Protein AF-A0A7W5KCJ2-F1 (afdb_monomer)

Sequence (38 aa):
MVVIGPIRVGEGAVIGAGSAVLRDAPPGAVVAQSRAHP

Nearest PDB structures (foldseek):
  5vmk-assembly1_A  TM=9.416E-01  e=1.733E-01  Acinetobacter baumannii
  5vmk-assembly1_B  TM=9.499E-01  e=1.855E-01  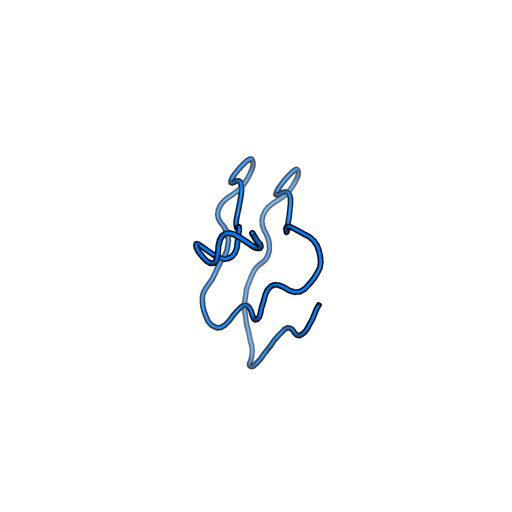Acinetobacter baumannii
  3f1x-assembly1_A  TM=8.306E-01  e=2.274E-01  Phocaeicola vulgatus ATCC 8482
  4aaw-assembly1_A  TM=9.081E-01  e=4.482E-01  Streptococcus pneumoniae
  5vmk-assembly1_C  TM=8.377E-01  e=6.735E-01  Acinetobacter baumannii

Solvent-accessible surface area (backbone atoms only — not comparable to full-atom values): 2484 Å² total; per-residue (Å²): 101,48,78,53,78,99,64,52,76,28,68,78,42,43,73,36,84,72,20,76,43,77,64,66,39,55,61,61,36,77,48,66,63,89,75,79,78,137

Secondary structure (DSSP, 8-state):
-EE-SS--B-TT-EEPTT-EE-S-B-TT-EE-------

pLDDT: mean 91.99, std 8.34, range [66.5, 98.62]

Structure (mmCIF, N/CA/C/O backbone):
data_AF-A0A7W5KCJ2-F1
#
_entry.id   AF-A0A7W5KCJ2-F1
#
loop_
_atom_site.group_PDB
_atom_site.id
_atom_site.type_symbol
_atom_site.label_atom_id
_atom_site.label_alt_id
_atom_site.label_comp_id
_atom_site.label_asym_id
_atom_site.label_entity_id
_atom_site.label_seq_id
_atom_site.pdbx_PDB_ins_code
_atom_site.Cartn_x
_atom_site.Cartn_y
_atom_site.Cartn_z
_atom_site.occupancy
_atom_site.B_iso_or_equiv
_atom_site.auth_seq_id
_atom_site.auth_comp_id
_atom_site.auth_asym_id
_atom_site.auth_atom_id
_atom_site.pdbx_PDB_model_num
ATOM 1 N N . MET A 1 1 ? 3.209 4.906 -8.351 1.00 86.44 1 MET A N 1
ATOM 2 C CA . MET A 1 1 ? 2.863 3.729 -7.530 1.00 86.44 1 MET A CA 1
ATOM 3 C C . MET A 1 1 ? 2.852 2.537 -8.456 1.00 86.44 1 MET A C 1
ATOM 5 O O . MET A 1 1 ? 2.284 2.662 -9.535 1.00 86.44 1 MET A O 1
ATOM 9 N N . VAL A 1 2 ? 3.479 1.433 -8.062 1.00 93.38 2 VAL A N 1
ATOM 10 C CA . VAL A 1 2 ? 3.434 0.175 -8.821 1.00 93.38 2 VAL A CA 1
ATOM 11 C C . VAL A 1 2 ? 2.982 -0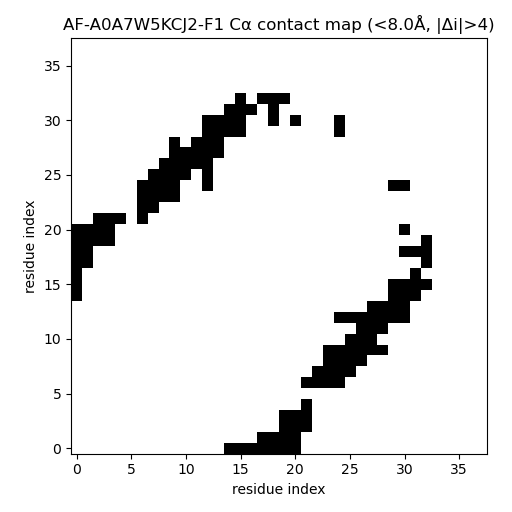.938 -7.883 1.00 93.38 2 VAL A C 1
ATOM 13 O O . VAL A 1 2 ? 3.484 -1.041 -6.766 1.00 93.38 2 VAL A O 1
ATOM 16 N N . VAL A 1 3 ? 2.033 -1.752 -8.336 1.00 93.75 3 VAL A N 1
ATOM 17 C CA . VAL A 1 3 ? 1.535 -2.935 -7.625 1.00 93.75 3 VAL A CA 1
ATOM 18 C C . VAL A 1 3 ? 1.921 -4.167 -8.437 1.00 93.75 3 VAL A C 1
ATOM 20 O O . VAL A 1 3 ? 1.662 -4.201 -9.639 1.00 93.75 3 VAL A O 1
ATOM 23 N N . ILE A 1 4 ? 2.579 -5.143 -7.805 1.00 93.69 4 ILE A N 1
ATOM 24 C CA . ILE A 1 4 ? 3.156 -6.304 -8.496 1.00 93.69 4 ILE A CA 1
ATOM 25 C C . ILE A 1 4 ? 2.595 -7.605 -7.913 1.00 93.69 4 ILE A C 1
ATOM 27 O O . ILE A 1 4 ? 2.783 -7.892 -6.734 1.00 93.69 4 ILE A O 1
ATOM 31 N N . GLY A 1 5 ? 1.979 -8.416 -8.781 1.00 90.56 5 GLY A N 1
ATOM 32 C CA . GLY A 1 5 ? 1.456 -9.752 -8.476 1.00 90.56 5 GLY A CA 1
ATOM 33 C C . GLY A 1 5 ? -0.035 -9.784 -8.110 1.00 90.56 5 GLY A C 1
ATOM 34 O O . GLY A 1 5 ? -0.685 -8.737 -8.050 1.00 90.56 5 GLY A O 1
ATOM 35 N N . PRO A 1 6 ? -0.595 -10.985 -7.866 1.00 93.75 6 PRO A N 1
ATOM 36 C CA . PRO A 1 6 ? -1.894 -11.112 -7.224 1.00 93.75 6 PRO A CA 1
ATOM 37 C C . PRO A 1 6 ? -1.737 -10.762 -5.741 1.00 93.75 6 PRO A C 1
ATOM 39 O O . PRO A 1 6 ? -1.282 -11.587 -4.952 1.00 93.75 6 PRO A O 1
ATOM 42 N N . ILE A 1 7 ? -2.098 -9.533 -5.374 1.00 96.31 7 ILE A N 1
ATOM 43 C CA . ILE A 1 7 ? -2.089 -9.076 -3.981 1.00 96.31 7 ILE A CA 1
ATOM 44 C C . ILE A 1 7 ? -3.447 -8.513 -3.575 1.00 96.31 7 ILE A C 1
ATOM 46 O O . ILE A 1 7 ? -4.240 -8.070 -4.412 1.00 96.31 7 ILE A O 1
ATOM 50 N N . ARG A 1 8 ? -3.700 -8.500 -2.271 1.00 97.50 8 ARG A N 1
ATOM 51 C CA . ARG A 1 8 ? -4.885 -7.907 -1.656 1.00 97.50 8 ARG A CA 1
ATOM 52 C C . ARG A 1 8 ? -4.533 -6.557 -1.054 1.00 97.50 8 ARG A C 1
ATOM 54 O O . ARG A 1 8 ? -3.593 -6.439 -0.270 1.00 97.50 8 ARG A O 1
ATOM 61 N N . VAL A 1 9 ? -5.325 -5.549 -1.400 1.00 96.56 9 VAL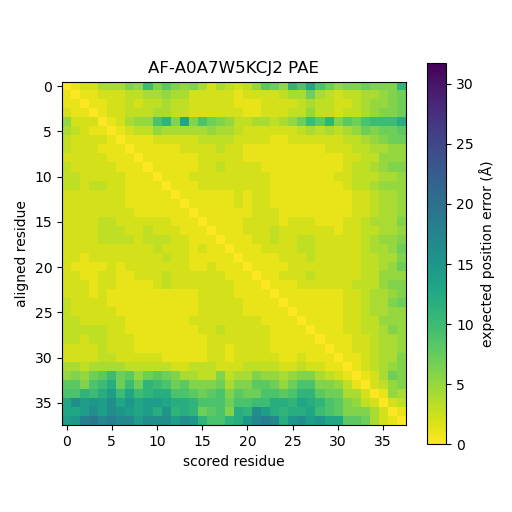 A N 1
ATOM 62 C CA . VAL A 1 9 ? -5.313 -4.247 -0.735 1.00 96.56 9 VAL A CA 1
ATOM 63 C C . VAL A 1 9 ? -6.581 -4.168 0.097 1.00 96.56 9 VAL A C 1
ATOM 65 O O . VAL A 1 9 ? -7.685 -4.173 -0.445 1.00 96.56 9 VAL A O 1
ATOM 68 N N . GLY A 1 10 ? -6.413 -4.188 1.414 1.00 97.94 10 GLY A N 1
ATOM 69 C CA . GLY A 1 10 ? -7.514 -4.115 2.358 1.00 97.94 10 GLY A CA 1
ATOM 70 C C . GLY A 1 10 ? -8.225 -2.767 2.298 1.00 97.94 10 GLY A C 1
ATOM 71 O O . GLY A 1 10 ? -7.642 -1.744 1.938 1.00 97.94 10 GLY A O 1
ATOM 72 N N . GLU A 1 11 ? -9.499 -2.772 2.677 1.00 98.44 11 GLU A N 1
ATOM 73 C CA . GLU A 1 11 ? -10.309 -1.560 2.745 1.00 98.44 11 GLU A CA 1
ATOM 74 C C . GLU A 1 11 ? -9.644 -0.497 3.634 1.00 98.44 11 GLU A C 1
ATOM 76 O O . GLU A 1 11 ? -9.089 -0.798 4.695 1.00 98.44 11 GLU A O 1
ATOM 81 N N . GLY A 1 12 ? -9.650 0.752 3.167 1.00 97.81 12 GLY A N 1
ATOM 82 C CA . GLY A 1 12 ? -9.047 1.877 3.881 1.00 97.81 12 GLY A CA 1
ATOM 83 C C . GLY A 1 12 ? -7.514 1.872 3.946 1.00 97.81 12 GLY A C 1
ATOM 84 O O . GLY A 1 12 ? -6.951 2.733 4.617 1.00 97.81 12 GLY A O 1
ATOM 85 N N . ALA A 1 13 ? -6.820 0.943 3.279 1.00 98.06 13 ALA A N 1
ATOM 86 C CA . ALA A 1 13 ? -5.364 0.984 3.199 1.00 98.06 13 ALA A CA 1
ATOM 87 C C . ALA A 1 13 ? -4.880 2.197 2.381 1.00 98.06 13 ALA A C 1
ATOM 89 O O . ALA A 1 13 ? -5.431 2.524 1.327 1.00 98.06 13 ALA A O 1
ATOM 90 N N . VAL A 1 14 ? 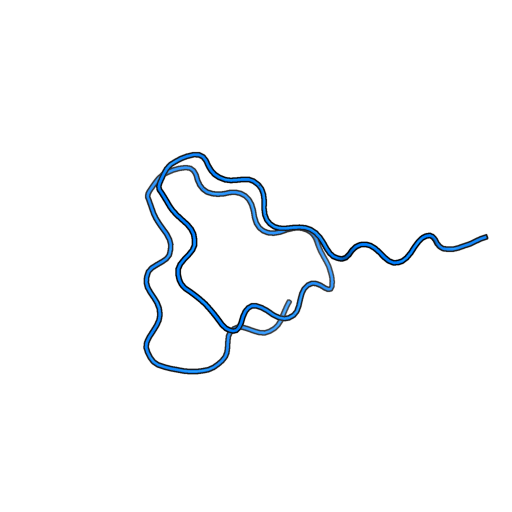-3.807 2.837 2.845 1.00 97.38 14 VAL A N 1
ATOM 91 C CA . VAL A 1 14 ? -3.177 3.986 2.185 1.00 97.38 14 VAL A CA 1
ATOM 92 C C . VAL A 1 14 ? -1.822 3.565 1.632 1.00 97.38 14 VAL A C 1
ATOM 94 O O . VAL A 1 14 ? -0.933 3.146 2.374 1.00 97.38 14 VAL A O 1
ATOM 97 N N . ILE A 1 15 ? -1.639 3.716 0.321 1.00 95.94 15 ILE A N 1
ATOM 98 C CA . ILE A 1 15 ? -0.359 3.468 -0.345 1.00 95.94 15 ILE A CA 1
ATOM 99 C C . ILE A 1 15 ? 0.305 4.808 -0.657 1.00 95.94 15 ILE A C 1
ATOM 101 O O . ILE A 1 15 ? -0.216 5.617 -1.424 1.00 95.94 15 ILE A O 1
ATOM 105 N N . GLY A 1 16 ? 1.474 5.037 -0.063 1.00 94.62 16 GLY A N 1
ATOM 106 C CA . GLY A 1 16 ? 2.270 6.236 -0.282 1.00 94.62 16 GLY A CA 1
ATOM 107 C C . GLY A 1 16 ? 2.697 6.388 -1.743 1.00 94.62 16 GLY A C 1
ATOM 108 O O . GLY A 1 16 ? 3.003 5.413 -2.439 1.00 94.62 16 GLY A O 1
ATOM 109 N N . ALA A 1 17 ? 2.743 7.634 -2.214 1.00 91.62 17 ALA A N 1
ATOM 110 C CA . ALA A 1 17 ? 3.190 7.943 -3.563 1.00 91.62 17 ALA A CA 1
ATOM 111 C C . ALA A 1 17 ? 4.607 7.400 -3.818 1.00 91.62 17 ALA A C 1
ATOM 113 O O . ALA A 1 17 ? 5.478 7.405 -2.950 1.00 91.62 17 ALA A O 1
ATOM 114 N N . GLY A 1 18 ? 4.819 6.890 -5.032 1.00 90.81 18 GLY A N 1
ATOM 115 C CA . GLY A 1 18 ? 6.089 6.292 -5.455 1.00 90.81 18 GLY A CA 1
ATOM 116 C C . GLY A 1 18 ? 6.425 4.922 -4.844 1.00 90.81 18 GLY A C 1
ATOM 117 O O . GLY A 1 18 ? 7.430 4.341 -5.238 1.00 90.81 18 GLY A O 1
ATOM 118 N N . SER A 1 19 ? 5.589 4.363 -3.963 1.00 92.94 19 SER A N 1
ATOM 119 C CA . SER A 1 19 ? 5.795 3.006 -3.444 1.00 92.94 19 SER A CA 1
ATOM 120 C C . SER A 1 19 ? 5.687 1.940 -4.544 1.00 92.94 19 SER A C 1
ATOM 122 O O . SER A 1 19 ? 4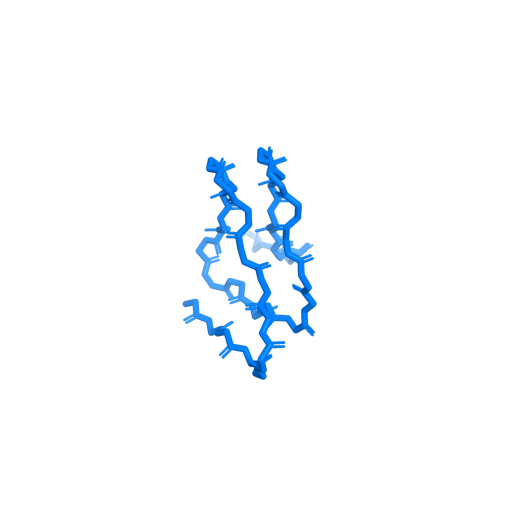.853 2.041 -5.456 1.00 92.94 19 SER A O 1
ATOM 124 N N . ALA A 1 20 ? 6.506 0.894 -4.411 1.00 93.12 20 ALA A N 1
ATOM 125 C CA . ALA A 1 20 ? 6.343 -0.386 -5.091 1.00 93.12 20 ALA A CA 1
ATOM 126 C C . ALA A 1 20 ? 5.819 -1.408 -4.071 1.00 93.12 20 ALA A C 1
ATOM 128 O O . ALA A 1 20 ? 6.475 -1.658 -3.060 1.00 93.12 20 ALA A O 1
ATOM 129 N N . VAL A 1 21 ? 4.630 -1.961 -4.308 1.00 94.50 21 VAL A N 1
ATOM 130 C CA . VAL A 1 21 ? 3.948 -2.874 -3.379 1.00 94.50 2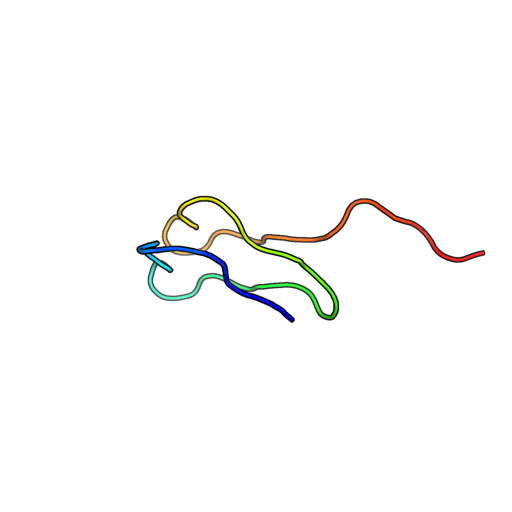1 VAL A CA 1
ATOM 131 C C . VAL A 1 21 ? 4.030 -4.297 -3.923 1.00 94.50 21 VAL A C 1
ATOM 133 O O . VAL A 1 21 ? 3.548 -4.572 -5.020 1.00 94.50 21 VAL A O 1
ATOM 136 N N . LEU A 1 22 ? 4.659 -5.189 -3.151 1.00 95.44 22 LEU A N 1
ATOM 137 C CA . LEU A 1 22 ? 4.929 -6.584 -3.535 1.00 95.44 22 LEU A CA 1
ATOM 138 C C . LEU A 1 22 ? 4.241 -7.611 -2.617 1.00 95.44 22 LEU A C 1
ATOM 140 O O . LEU A 1 22 ? 4.473 -8.809 -2.749 1.00 95.44 22 LEU A O 1
ATOM 144 N N . ARG A 1 23 ? 3.480 -7.149 -1.620 1.00 95.31 23 ARG A N 1
ATOM 145 C CA . ARG A 1 23 ? 2.840 -7.973 -0.584 1.00 95.31 23 ARG A CA 1
ATOM 146 C C . ARG A 1 23 ? 1.47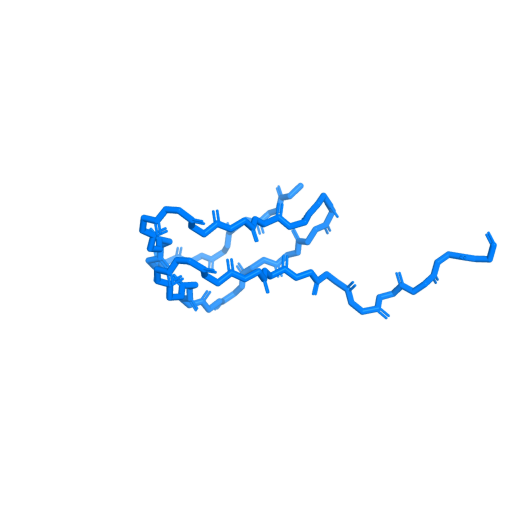8 -7.385 -0.242 1.00 95.31 23 ARG A C 1
ATOM 148 O O . ARG A 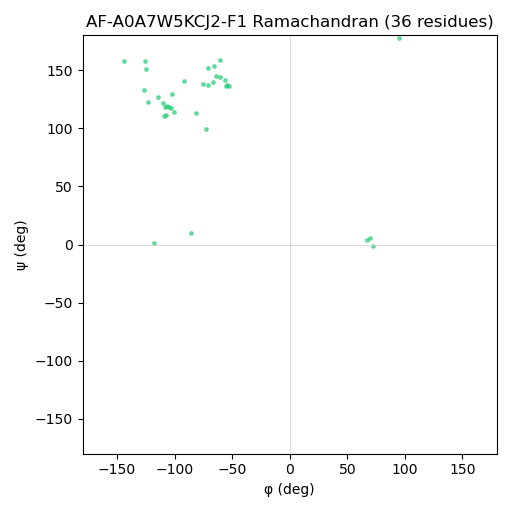1 23 ? 1.270 -6.191 -0.455 1.00 95.31 23 ARG A O 1
ATOM 155 N N . ASP A 1 24 ? 0.599 -8.210 0.313 1.00 97.69 24 ASP A N 1
ATOM 156 C CA . ASP A 1 24 ? -0.720 -7.776 0.769 1.00 97.69 24 ASP A CA 1
ATOM 157 C C . ASP A 1 24 ? -0.620 -6.597 1.745 1.00 97.69 24 ASP A C 1
ATOM 159 O O . ASP A 1 24 ? 0.221 -6.578 2.650 1.00 97.69 24 ASP A O 1
ATOM 163 N N . ALA A 1 25 ? -1.510 -5.624 1.5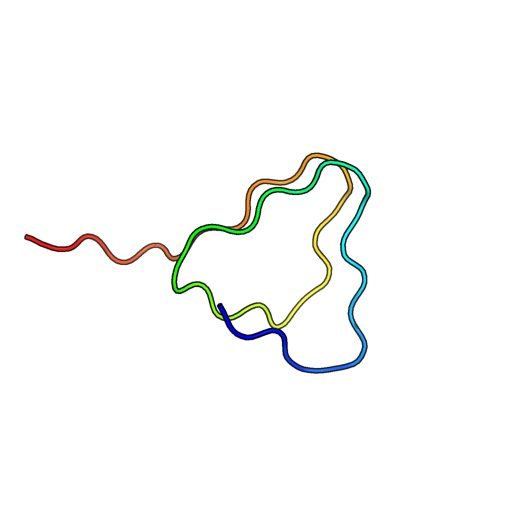62 1.00 97.06 25 ALA A N 1
ATOM 164 C CA . ALA A 1 25 ? -1.724 -4.522 2.485 1.00 97.06 25 ALA A CA 1
ATOM 165 C C . ALA A 1 25 ? -2.975 -4.834 3.323 1.00 97.06 25 ALA A C 1
ATOM 167 O O . ALA A 1 25 ? -4.070 -4.896 2.758 1.00 97.06 25 ALA A O 1
ATOM 168 N N . PRO A 1 26 ? -2.855 -5.046 4.646 1.00 98.31 26 PRO A N 1
ATOM 169 C CA . PRO A 1 26 ? -4.015 -5.257 5.510 1.00 98.31 26 PRO A CA 1
ATOM 170 C C . PRO A 1 26 ? -4.981 -4.055 5.507 1.00 98.31 26 PRO A C 1
ATOM 172 O O . PRO A 1 26 ? -4.556 -2.937 5.200 1.00 98.31 26 PRO A O 1
ATOM 175 N N . PRO A 1 27 ? -6.261 -4.245 5.884 1.00 98.62 27 PRO A N 1
ATOM 176 C CA . PRO A 1 27 ? -7.202 -3.138 6.058 1.00 98.62 27 PRO A CA 1
ATOM 177 C C . PRO A 1 27 ? -6.655 -2.056 6.996 1.00 98.62 27 PRO A C 1
ATOM 179 O O . PRO A 1 27 ? -6.063 -2.368 8.030 1.00 98.62 27 PRO A O 1
ATOM 182 N N . GLY A 1 28 ? -6.828 -0.789 6.618 1.00 98.31 28 GLY A N 1
ATOM 183 C CA . GLY A 1 28 ? -6.347 0.372 7.379 1.00 98.31 28 GLY A CA 1
ATOM 184 C C . GLY A 1 28 ? -4.821 0.546 7.461 1.00 98.31 28 GLY A C 1
ATOM 185 O O . GLY A 1 28 ? -4.354 1.456 8.144 1.00 98.31 28 GLY A O 1
ATOM 186 N N . ALA A 1 29 ? -4.022 -0.296 6.795 1.00 97.81 29 ALA A N 1
ATOM 187 C CA . ALA A 1 29 ? -2.566 -0.179 6.824 1.00 97.81 29 ALA A CA 1
ATOM 188 C C . ALA A 1 29 ? -2.059 1.041 6.037 1.00 97.81 29 ALA A C 1
ATOM 190 O O . ALA A 1 29 ? -2.642 1.436 5.027 1.00 97.81 29 ALA A O 1
ATOM 191 N N . VAL A 1 30 ? -0.905 1.578 6.444 1.00 96.56 30 VAL A N 1
ATOM 192 C CA . VAL A 1 30 ? -0.152 2.574 5.668 1.00 96.56 30 VAL A CA 1
ATOM 193 C C . VAL A 1 30 ? 1.113 1.924 5.116 1.00 96.56 30 VAL A C 1
ATOM 195 O O . VAL A 1 30 ? 1.973 1.480 5.875 1.00 96.56 30 VAL A O 1
ATOM 198 N N . VAL A 1 31 ? 1.237 1.877 3.790 1.00 94.81 31 VAL A N 1
ATOM 199 C CA . VAL A 1 31 ? 2.411 1.337 3.090 1.00 94.81 31 VAL A CA 1
ATOM 200 C C . VAL A 1 31 ? 3.178 2.484 2.450 1.00 94.81 31 VAL A C 1
ATOM 202 O O . VAL A 1 31 ? 2.724 3.082 1.476 1.00 94.81 31 VAL A O 1
ATOM 205 N N . ALA A 1 32 ? 4.367 2.776 2.965 1.00 92.31 32 ALA A N 1
ATOM 206 C CA . ALA A 1 32 ? 5.234 3.827 2.450 1.00 92.31 32 ALA A CA 1
ATOM 207 C C . ALA A 1 32 ? 6.621 3.282 2.101 1.00 92.31 32 ALA A C 1
ATOM 209 O O . ALA A 1 32 ? 7.117 2.336 2.711 1.00 92.31 32 ALA A O 1
ATOM 210 N N . GLN A 1 33 ? 7.263 3.917 1.126 1.00 84.12 33 GLN A N 1
ATOM 211 C CA . GLN A 1 33 ? 8.691 3.753 0.888 1.00 84.12 33 GLN A CA 1
ATOM 212 C C . GLN A 1 33 ? 9.494 4.430 2.012 1.00 84.12 33 GLN A C 1
ATOM 214 O O . GLN A 1 33 ? 9.175 5.544 2.417 1.00 84.12 33 GLN A O 1
ATOM 219 N N . SER A 1 34 ? 10.556 3.787 2.505 1.00 81.69 34 SER A N 1
ATOM 220 C CA . SER A 1 34 ? 11.400 4.330 3.587 1.00 81.69 34 SER A CA 1
ATOM 221 C C . SER A 1 34 ? 12.506 5.272 3.095 1.00 81.69 34 SER A C 1
ATOM 223 O O . SER A 1 34 ? 13.427 5.597 3.844 1.00 81.69 34 SER A O 1
ATOM 225 N N . ARG A 1 35 ? 12.482 5.662 1.817 1.00 77.00 35 ARG A N 1
ATOM 226 C CA . ARG A 1 35 ? 13.481 6.565 1.247 1.00 77.00 35 ARG A CA 1
ATOM 227 C C . ARG A 1 35 ? 13.115 8.001 1.606 1.00 77.00 35 ARG A C 1
ATOM 229 O O . ARG A 1 35 ? 12.132 8.532 1.101 1.00 77.00 35 ARG A O 1
ATOM 236 N N . ALA A 1 36 ? 13.950 8.628 2.425 1.00 70.44 36 ALA A N 1
ATOM 237 C CA . ALA A 1 36 ? 13.966 10.075 2.568 1.00 70.44 36 ALA A CA 1
ATOM 238 C C . ALA A 1 36 ? 14.648 10.705 1.340 1.00 70.44 36 ALA A C 1
ATOM 240 O O . ALA A 1 36 ? 15.659 10.193 0.853 1.00 70.44 36 ALA A O 1
ATOM 241 N N . HIS A 1 37 ? 14.079 11.795 0.832 1.00 68.69 37 HIS A N 1
ATOM 242 C CA . HIS A 1 37 ? 14.761 12.707 -0.085 1.00 68.69 37 HIS A CA 1
ATOM 243 C C . HIS A 1 37 ? 15.416 13.815 0.764 1.00 68.69 37 HIS A C 1
ATOM 245 O O . HIS A 1 37 ? 14.798 14.201 1.759 1.00 68.69 37 HIS A O 1
ATOM 251 N N . PRO A 1 38 ? 16.638 14.282 0.442 1.00 66.50 38 PRO A N 1
ATOM 252 C CA . PRO A 1 38 ? 17.222 15.452 1.100 1.00 66.50 38 PRO A CA 1
ATOM 253 C C . PRO A 1 38 ? 16.389 16.724 0.900 1.00 66.50 38 PRO A C 1
ATOM 255 O O . PRO A 1 38 ? 15.664 16.809 -0.120 1.00 66.50 38 PRO A O 1
#

Radius of gyration: 10.23 Å; Cα contacts (8 Å, |Δi|>4): 69; chains: 1; bounding box: 28×27×16 Å

Mean predicted aligned error: 3.36 Å

Foldseek 3Di:
DAEDDPEAEADCEAEDPPDYHDYHHHHNHYHYDPDDDD